Protein AF-A0A9J6DLR8-F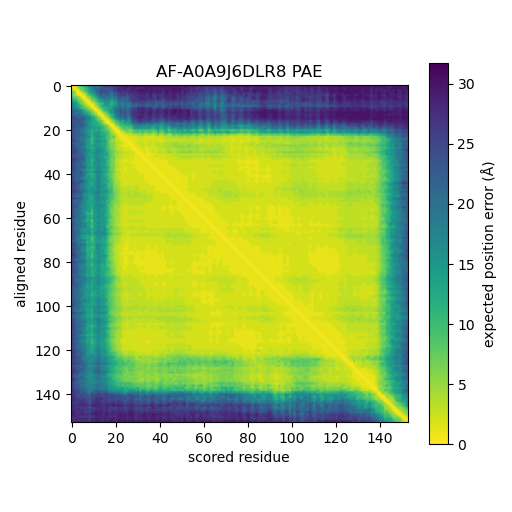1 (afdb_monomer)

Radius of gyration: 16.8 Å; Cα contacts (8 Å, |Δi|>4): 122; chains: 1; bounding box: 46×44×54 Å

Foldseek 3Di:
DDDDPDPAQCPDPDVPDRPDDPDDLQPDPLDLVVLVVVLVVLVVCCVVVVVCLVVVQVVLLVVLLVLVNDDPSSLLSSLLSVLSCCVVVSYQPLSLVSNVDPVNVVVCNSVVSVVSSLVSCVVPHDNVVVVVRCVVSVVVVVVVVVVVVVPPD

Structure (mmCIF, N/CA/C/O backbone):
data_AF-A0A9J6DLR8-F1
#
_entry.id   AF-A0A9J6DLR8-F1
#
loop_
_atom_site.group_PDB
_atom_site.id
_atom_site.type_symbol
_atom_site.label_atom_id
_atom_site.label_alt_id
_atom_site.label_comp_id
_atom_site.label_asym_id
_atom_site.label_entity_id
_atom_site.label_seq_id
_atom_site.pdbx_PDB_ins_code
_atom_site.Cartn_x
_atom_site.Cartn_y
_atom_site.Cartn_z
_atom_site.occupancy
_atom_site.B_iso_or_equiv
_atom_site.auth_seq_id
_atom_site.auth_comp_id
_atom_site.auth_asym_id
_atom_site.auth_atom_id
_atom_site.pdbx_PDB_model_num
ATOM 1 N N . MET A 1 1 ? 19.686 30.951 -6.411 1.00 36.66 1 MET A N 1
ATOM 2 C CA . MET A 1 1 ? 19.973 29.648 -7.043 1.00 36.66 1 MET A CA 1
ATOM 3 C C . MET A 1 1 ? 18.982 28.668 -6.460 1.00 36.66 1 MET A C 1
ATOM 5 O O . MET A 1 1 ? 19.081 28.315 -5.293 1.00 36.66 1 MET A O 1
ATOM 9 N N . ASP A 1 2 ? 17.944 28.421 -7.244 1.00 35.88 2 ASP A N 1
ATOM 10 C CA . ASP A 1 2 ? 16.668 27.823 -6.869 1.00 35.88 2 ASP A CA 1
ATOM 11 C C . ASP A 1 2 ? 16.773 26.339 -6.502 1.00 35.88 2 ASP A C 1
ATOM 13 O O . ASP A 1 2 ? 17.361 25.541 -7.231 1.00 35.88 2 ASP A O 1
ATOM 17 N N . ALA A 1 3 ? 16.167 25.965 -5.374 1.00 39.53 3 ALA A N 1
ATOM 18 C CA . ALA A 1 3 ? 15.963 24.576 -4.989 1.00 39.53 3 ALA A CA 1
ATOM 19 C C . ALA A 1 3 ? 14.747 24.020 -5.745 1.00 39.53 3 ALA A C 1
ATOM 21 O O . ALA A 1 3 ? 13.618 24.463 -5.534 1.00 39.53 3 ALA A O 1
ATOM 22 N N . ALA A 1 4 ? 14.971 23.049 -6.631 1.00 36.72 4 ALA A N 1
ATOM 23 C CA . ALA A 1 4 ? 13.890 22.333 -7.297 1.00 36.72 4 ALA A CA 1
ATOM 24 C C . ALA A 1 4 ? 13.216 21.348 -6.312 1.00 36.72 4 ALA A C 1
ATOM 26 O O . ALA A 1 4 ? 13.913 20.543 -5.687 1.00 36.72 4 ALA A O 1
ATOM 27 N N . PRO A 1 5 ? 11.877 21.363 -6.172 1.00 47.94 5 PRO A N 1
ATOM 28 C CA . PRO A 1 5 ? 11.141 20.474 -5.284 1.00 47.94 5 PRO A CA 1
ATOM 29 C C . PRO A 1 5 ? 10.889 19.152 -6.015 1.00 47.94 5 PRO A C 1
ATOM 31 O O . PRO A 1 5 ? 9.878 18.965 -6.683 1.00 47.94 5 PRO A O 1
ATOM 34 N N . GLY A 1 6 ? 11.842 18.233 -5.937 1.00 45.16 6 GLY A N 1
ATOM 35 C CA . GLY A 1 6 ? 11.711 16.895 -6.502 1.00 45.16 6 GLY A CA 1
ATOM 36 C C . GLY A 1 6 ? 12.157 15.878 -5.473 1.00 45.16 6 GLY A C 1
ATOM 37 O O . GLY A 1 6 ? 13.324 15.870 -5.098 1.00 45.16 6 GLY A O 1
ATOM 38 N N . GLY A 1 7 ? 11.227 15.047 -4.999 1.00 47.88 7 GLY A N 1
ATOM 39 C CA . GLY A 1 7 ? 11.488 13.928 -4.095 1.00 47.88 7 GLY A CA 1
ATOM 40 C C . GLY A 1 7 ? 12.321 12.841 -4.768 1.00 47.88 7 GLY A C 1
ATOM 41 O O . GLY A 1 7 ? 11.824 11.769 -5.105 1.00 47.88 7 GLY A O 1
ATOM 42 N N . THR A 1 8 ? 13.599 13.122 -4.972 1.00 43.53 8 THR A N 1
ATOM 43 C CA . THR A 1 8 ? 14.614 12.097 -5.167 1.00 43.53 8 THR A CA 1
ATOM 44 C C . THR A 1 8 ? 14.795 11.418 -3.812 1.00 43.53 8 THR A C 1
ATOM 46 O O . THR A 1 8 ? 14.908 12.102 -2.792 1.00 43.53 8 THR A O 1
ATOM 49 N N . LEU A 1 9 ? 14.819 10.081 -3.771 1.00 43.94 9 LEU A N 1
ATOM 50 C CA . LEU A 1 9 ? 15.446 9.390 -2.642 1.00 43.94 9 LEU A CA 1
ATOM 51 C C . LEU A 1 9 ? 16.813 10.046 -2.469 1.00 43.94 9 LEU A C 1
ATOM 53 O O . LE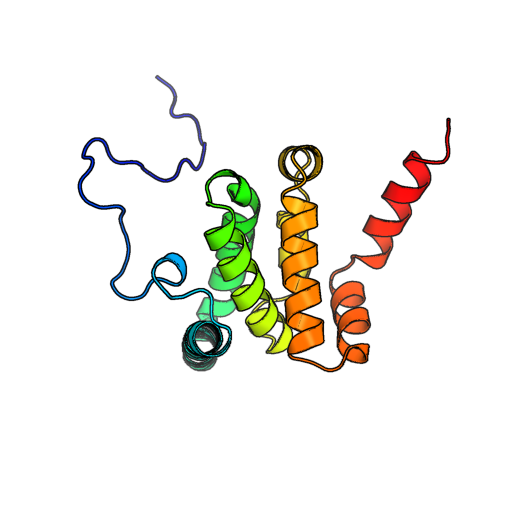U A 1 9 ? 17.550 10.123 -3.449 1.00 43.94 9 LEU A O 1
ATOM 57 N N . ILE A 1 10 ? 17.115 10.586 -1.289 1.00 48.25 10 ILE A N 1
ATOM 58 C CA . ILE A 1 10 ? 18.434 11.154 -1.024 1.00 48.25 10 ILE A CA 1
ATOM 59 C C . ILE A 1 10 ? 19.410 9.984 -1.151 1.00 48.25 10 ILE A C 1
ATOM 61 O O . ILE A 1 10 ? 19.585 9.191 -0.228 1.00 48.25 10 ILE A O 1
ATOM 65 N N . VAL A 1 11 ? 19.972 9.822 -2.346 1.00 45.38 11 VAL A N 1
ATOM 66 C CA . VAL A 1 11 ? 21.199 9.077 -2.554 1.00 45.38 11 VAL A CA 1
ATOM 67 C C . VAL A 1 11 ? 22.242 10.072 -2.098 1.00 45.38 11 VAL A C 1
ATOM 69 O O . VAL A 1 11 ? 22.700 10.911 -2.871 1.00 45.38 11 VAL A O 1
ATOM 72 N N . ASP A 1 12 ? 22.441 10.095 -0.783 1.00 42.09 12 ASP A N 1
ATOM 73 C CA . ASP A 1 12 ? 23.427 10.955 -0.160 1.00 42.09 12 ASP A CA 1
ATOM 74 C C . ASP A 1 12 ? 24.767 10.730 -0.863 1.00 42.09 12 ASP A C 1
ATOM 76 O O . ASP A 1 12 ? 25.035 9.646 -1.398 1.00 42.09 12 ASP A O 1
ATOM 80 N N . VAL A 1 13 ? 25.595 11.766 -0.883 1.00 47.59 13 VAL A N 1
ATOM 81 C CA . VAL A 1 13 ? 26.902 11.819 -1.563 1.00 47.59 13 VAL A CA 1
ATOM 82 C C . VAL A 1 13 ? 27.941 10.948 -0.823 1.00 47.59 13 VAL A C 1
ATOM 84 O O . VAL A 1 13 ? 29.125 11.249 -0.775 1.00 47.59 13 VAL A O 1
ATOM 87 N N . ASP A 1 14 ? 27.496 9.827 -0.258 1.00 40.94 14 ASP A N 1
ATOM 88 C CA . ASP A 1 14 ? 28.297 8.801 0.379 1.00 40.94 14 ASP A CA 1
ATOM 89 C C . ASP A 1 14 ? 27.611 7.439 0.174 1.00 40.94 14 ASP A C 1
ATOM 91 O O . ASP A 1 14 ? 26.550 7.140 0.727 1.00 40.94 14 ASP A O 1
ATOM 95 N N . SER A 1 15 ? 28.202 6.591 -0.667 1.00 50.84 15 SER A N 1
ATOM 96 C CA . SER A 1 15 ? 27.660 5.284 -1.080 1.00 50.84 15 SER A CA 1
ATOM 97 C C . SER A 1 15 ? 27.668 4.213 0.028 1.00 50.84 15 SER A C 1
ATOM 99 O O . SER A 1 15 ? 27.906 3.042 -0.256 1.00 50.84 15 SER A O 1
ATOM 101 N N . ALA A 1 16 ? 27.411 4.563 1.292 1.00 46.28 16 ALA A N 1
ATOM 102 C CA . ALA A 1 16 ? 27.590 3.633 2.408 1.00 46.28 16 ALA A CA 1
ATOM 103 C C . ALA A 1 16 ? 26.366 3.373 3.294 1.00 46.28 16 ALA A C 1
ATOM 105 O O . ALA A 1 16 ? 26.418 2.396 4.039 1.00 46.28 16 ALA A O 1
ATOM 106 N N . LYS A 1 17 ? 25.264 4.139 3.229 1.00 47.16 17 LYS A N 1
ATOM 107 C CA . LYS A 1 17 ? 23.994 3.740 3.876 1.00 47.16 17 LYS A CA 1
ATOM 108 C C . LYS A 1 17 ? 22.815 4.618 3.432 1.00 47.16 17 LYS A C 1
ATOM 110 O O . LYS A 1 17 ? 22.815 5.804 3.747 1.00 47.16 17 LYS A O 1
ATOM 115 N N . PRO A 1 18 ? 21.773 4.068 2.781 1.00 54.84 18 PRO A N 1
ATOM 116 C CA . PRO A 1 18 ? 20.487 4.757 2.740 1.00 54.84 18 PRO A CA 1
ATOM 117 C C . PRO A 1 18 ? 19.992 4.967 4.180 1.00 54.84 18 PRO A C 1
ATOM 119 O O . PRO A 1 18 ? 20.206 4.105 5.035 1.00 54.84 18 PRO A O 1
ATOM 122 N N . SER A 1 19 ? 19.326 6.089 4.452 1.00 56.88 19 SER A N 1
ATOM 123 C CA . SER A 1 19 ? 18.667 6.390 5.730 1.00 56.88 19 SER A CA 1
ATOM 124 C C . SER A 1 19 ? 17.489 5.434 5.960 1.00 56.88 19 SER A C 1
ATOM 126 O O . SER A 1 19 ? 16.322 5.757 5.762 1.00 56.88 19 SER A O 1
ATOM 128 N N . GLN A 1 20 ? 17.814 4.197 6.326 1.00 56.91 20 GLN A N 1
ATOM 129 C CA . GLN A 1 20 ? 16.877 3.138 6.667 1.00 56.91 20 GLN A CA 1
ATOM 130 C C . GLN A 1 20 ? 16.862 2.965 8.180 1.00 56.91 20 GLN A C 1
ATOM 132 O O . GLN A 1 20 ? 17.906 2.870 8.821 1.00 56.91 20 GLN A O 1
ATOM 137 N N . THR A 1 21 ? 15.663 2.913 8.748 1.00 64.75 21 THR A N 1
ATOM 138 C CA . THR A 1 21 ? 15.470 2.448 10.119 1.00 64.75 21 THR A CA 1
ATOM 139 C C . THR A 1 21 ? 15.711 0.944 10.192 1.00 64.75 21 THR A C 1
ATOM 141 O O . THR A 1 21 ? 15.430 0.230 9.227 1.00 64.75 21 THR A O 1
ATOM 144 N N . ASP A 1 22 ? 16.136 0.443 11.356 1.00 70.44 22 ASP A N 1
ATOM 145 C CA . ASP A 1 22 ? 16.331 -1.001 11.598 1.00 70.44 22 ASP A CA 1
ATOM 146 C C . ASP A 1 22 ? 15.069 -1.830 11.284 1.00 70.44 22 ASP A C 1
ATOM 148 O O . ASP A 1 22 ? 15.133 -3.020 10.981 1.00 70.44 22 ASP A O 1
ATOM 152 N N . VAL A 1 23 ? 13.901 -1.180 11.307 1.00 79.31 23 VAL A N 1
ATOM 153 C CA . VAL A 1 23 ? 12.617 -1.734 10.880 1.00 79.31 23 VAL A CA 1
ATOM 154 C C . VAL A 1 23 ? 12.225 -1.095 9.548 1.00 79.31 23 VAL A C 1
ATOM 156 O O . VAL A 1 23 ? 11.652 -0.007 9.517 1.00 79.31 23 VAL A O 1
ATOM 159 N N . CYS A 1 24 ? 12.534 -1.773 8.441 1.00 88.12 24 CYS A N 1
ATOM 160 C CA . CYS A 1 24 ? 12.199 -1.346 7.080 1.00 88.12 24 CYS A CA 1
ATOM 161 C C . CYS A 1 24 ? 11.524 -2.485 6.303 1.00 88.12 24 CYS A C 1
ATOM 163 O O . CYS A 1 24 ? 12.065 -3.586 6.212 1.00 88.12 24 CYS A O 1
ATOM 165 N N . VAL A 1 25 ? 10.354 -2.220 5.708 1.00 91.50 25 VAL A N 1
ATOM 166 C CA . VAL A 1 25 ? 9.620 -3.206 4.889 1.00 91.50 25 VAL A CA 1
ATOM 167 C C . VAL A 1 25 ? 10.412 -3.634 3.649 1.00 91.50 25 VAL A C 1
ATOM 169 O O . VAL A 1 25 ? 10.316 -4.777 3.215 1.00 91.50 25 VAL A O 1
ATOM 172 N N . PHE A 1 26 ? 11.229 -2.741 3.085 1.00 92.00 26 PHE A N 1
ATOM 173 C CA . PHE A 1 26 ? 11.990 -3.020 1.865 1.00 92.00 26 PHE A CA 1
ATOM 174 C C . PHE A 1 26 ? 13.165 -3.970 2.102 1.00 92.00 26 PHE A C 1
ATOM 176 O O . PHE A 1 26 ? 13.536 -4.713 1.193 1.00 92.00 26 PHE A O 1
ATOM 183 N N . SER A 1 27 ? 13.683 -4.009 3.331 1.00 90.31 27 SER A N 1
ATOM 184 C CA . SER A 1 27 ? 14.739 -4.934 3.756 1.00 90.31 27 SER A CA 1
ATOM 185 C C . SER A 1 27 ? 14.196 -6.317 4.142 1.00 90.31 27 SER A C 1
ATOM 187 O O . SER A 1 27 ? 14.970 -7.252 4.324 1.00 90.31 27 SER A O 1
ATOM 189 N N . ALA A 1 28 ? 12.872 -6.471 4.256 1.00 91.06 28 ALA A N 1
ATOM 190 C CA . ALA A 1 28 ? 12.238 -7.745 4.568 1.00 91.06 28 ALA A CA 1
ATOM 191 C C . ALA A 1 28 ? 12.149 -8.657 3.331 1.00 91.06 28 ALA A C 1
ATOM 193 O O . ALA A 1 28 ? 12.023 -8.157 2.209 1.00 91.06 28 ALA A O 1
ATOM 194 N N . PRO A 1 29 ? 12.130 -9.991 3.501 1.00 92.44 29 PRO A N 1
ATOM 195 C CA . PRO A 1 29 ? 11.752 -10.909 2.434 1.00 92.44 29 PRO A CA 1
ATOM 196 C C . PRO A 1 29 ? 10.361 -10.579 1.886 1.00 92.44 29 PRO A C 1
ATOM 198 O O . PRO A 1 29 ? 9.454 -10.220 2.639 1.00 92.44 29 PRO A O 1
ATOM 201 N N . ASN A 1 30 ? 10.164 -10.749 0.579 1.00 92.81 30 ASN A N 1
ATOM 202 C CA . ASN A 1 30 ? 8.866 -10.555 -0.067 1.00 92.81 30 ASN A CA 1
ATOM 203 C C . ASN A 1 30 ? 7.906 -11.740 0.186 1.00 92.81 30 ASN A C 1
ATOM 205 O O . ASN A 1 30 ? 7.422 -12.387 -0.742 1.00 92.81 30 ASN A O 1
ATOM 209 N N . ASN A 1 31 ? 7.664 -12.039 1.461 1.00 93.75 31 ASN A N 1
ATOM 210 C CA . ASN A 1 31 ? 6.797 -13.105 1.954 1.00 93.75 31 ASN A CA 1
ATOM 211 C C . ASN A 1 31 ? 5.602 -12.477 2.687 1.00 93.75 31 ASN A C 1
ATOM 213 O O . ASN A 1 31 ? 5.794 -11.663 3.592 1.00 93.75 31 ASN A O 1
ATOM 217 N N . MET A 1 32 ? 4.377 -12.874 2.334 1.00 94.31 32 MET A N 1
ATOM 218 C CA . MET A 1 32 ? 3.161 -12.336 2.948 1.00 94.31 32 MET A CA 1
ATOM 219 C C . MET A 1 32 ? 3.083 -12.546 4.460 1.00 94.31 32 MET A C 1
ATOM 221 O O . MET A 1 32 ? 2.595 -11.656 5.153 1.00 94.31 32 MET A O 1
ATOM 225 N N . GLU A 1 33 ? 3.603 -13.648 5.001 1.00 93.62 33 GLU A N 1
ATOM 226 C CA . GLU A 1 33 ? 3.647 -13.861 6.454 1.00 93.62 33 GLU A CA 1
ATOM 227 C C . GLU A 1 33 ? 4.470 -12.773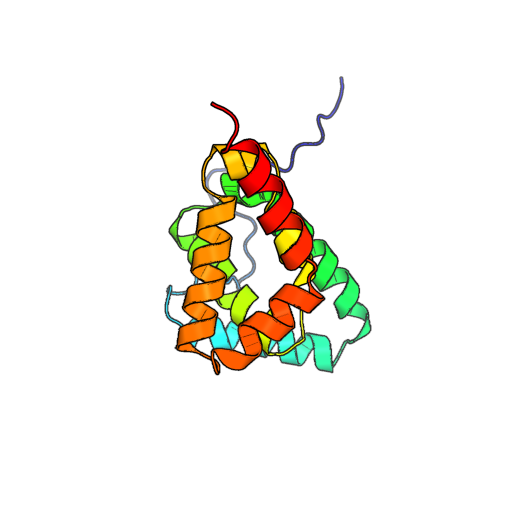 7.153 1.00 93.62 33 GLU A C 1
ATOM 229 O O . GLU A 1 33 ? 4.041 -12.194 8.151 1.00 93.62 33 GLU A O 1
ATOM 234 N N . VAL A 1 34 ? 5.626 -12.427 6.579 1.00 95.00 34 VAL A N 1
ATOM 235 C CA . VAL A 1 34 ? 6.511 -11.384 7.108 1.00 95.00 34 VAL A CA 1
ATOM 236 C C . VAL A 1 34 ? 5.904 -9.999 6.898 1.00 95.00 34 VAL A C 1
ATOM 238 O O . VAL A 1 34 ? 5.855 -9.199 7.832 1.00 95.00 34 VAL A O 1
ATOM 241 N N . LEU A 1 35 ? 5.391 -9.708 5.701 1.00 96.25 35 LEU A N 1
ATOM 242 C CA . LEU A 1 35 ? 4.808 -8.403 5.369 1.00 96.25 35 LEU A CA 1
ATOM 243 C C . LEU A 1 35 ? 3.562 -8.089 6.214 1.00 96.25 35 LEU A C 1
ATOM 245 O O . LEU A 1 35 ? 3.363 -6.941 6.623 1.00 96.25 35 LEU A O 1
ATOM 249 N N . LYS A 1 36 ? 2.764 -9.102 6.574 1.00 95.31 36 LYS A N 1
ATOM 250 C CA . LYS A 1 36 ? 1.650 -8.943 7.522 1.00 95.31 36 LYS A CA 1
ATOM 251 C C . LYS A 1 36 ? 2.116 -8.492 8.899 1.00 95.31 36 LYS A C 1
ATOM 253 O O . LYS A 1 36 ? 1.414 -7.698 9.519 1.00 95.31 36 LYS A O 1
ATOM 258 N N . ASN A 1 37 ? 3.287 -8.920 9.371 1.00 95.44 37 ASN A N 1
ATOM 259 C CA . ASN A 1 37 ? 3.810 -8.471 10.665 1.00 95.44 37 ASN A CA 1
ATOM 260 C C . ASN A 1 37 ? 4.076 -6.956 10.671 1.00 95.44 37 ASN A C 1
ATOM 262 O O . ASN A 1 37 ? 3.758 -6.283 11.654 1.00 95.44 37 ASN A O 1
ATOM 266 N N . TYR A 1 38 ? 4.558 -6.390 9.558 1.00 96.12 38 TYR A N 1
ATOM 267 C CA . TYR A 1 38 ? 4.694 -4.935 9.401 1.00 96.12 38 TYR A CA 1
ATOM 268 C C . TYR A 1 38 ? 3.331 -4.234 9.410 1.00 96.12 38 TYR A C 1
ATOM 270 O O . TYR A 1 38 ? 3.141 -3.259 10.141 1.00 96.12 38 TYR A O 1
ATOM 278 N N . ALA A 1 39 ? 2.350 -4.752 8.664 1.00 95.94 39 ALA A N 1
ATOM 279 C CA . ALA A 1 39 ? 0.995 -4.198 8.665 1.00 95.94 39 ALA A CA 1
ATOM 280 C C . ALA A 1 39 ? 0.338 -4.270 10.059 1.00 95.94 39 ALA A C 1
ATOM 282 O O . ALA A 1 39 ? -0.335 -3.331 10.492 1.00 95.94 39 ALA A O 1
ATOM 283 N N . GLN A 1 40 ? 0.575 -5.349 10.807 1.00 95.81 40 GLN A N 1
ATOM 284 C CA . GLN A 1 40 ? 0.114 -5.504 12.187 1.00 95.81 40 GLN A CA 1
ATOM 285 C C . GLN A 1 40 ? 0.792 -4.520 13.141 1.00 95.81 40 GLN A C 1
ATOM 287 O O . GLN A 1 40 ? 0.128 -3.989 14.032 1.00 95.81 40 GLN A O 1
ATOM 292 N N . LEU A 1 41 ? 2.088 -4.252 12.969 1.00 95.88 41 LEU A N 1
ATOM 293 C CA . LEU A 1 41 ? 2.798 -3.241 13.750 1.00 95.88 41 LEU A CA 1
ATOM 294 C C . LEU A 1 41 ? 2.185 -1.854 13.525 1.00 95.88 41 LEU A C 1
ATOM 296 O O . LEU A 1 41 ? 1.822 -1.189 14.495 1.00 95.88 41 LEU A O 1
ATOM 300 N N . ILE A 1 42 ? 1.960 -1.469 12.266 1.00 95.81 42 ILE A N 1
ATOM 301 C CA . ILE A 1 42 ? 1.272 -0.216 11.916 1.00 95.81 42 ILE A CA 1
ATOM 302 C C . ILE A 1 42 ? -0.141 -0.195 12.516 1.00 95.81 42 ILE A C 1
ATOM 304 O O . ILE A 1 42 ? -0.533 0.786 13.141 1.00 95.81 42 ILE A O 1
ATOM 308 N N . THR A 1 43 ? -0.884 -1.298 12.424 1.00 96.50 43 THR A N 1
ATOM 309 C CA . THR A 1 43 ? -2.229 -1.420 13.012 1.00 96.50 43 THR A CA 1
ATOM 310 C C . THR A 1 43 ? -2.225 -1.192 14.523 1.00 96.50 43 THR A C 1
ATOM 312 O O . THR A 1 43 ? -3.070 -0.459 15.043 1.00 96.50 43 THR A O 1
ATOM 315 N N . LYS A 1 44 ? -1.264 -1.782 15.244 1.00 96.94 44 LYS A N 1
ATOM 316 C CA . LYS A 1 44 ? -1.100 -1.581 16.692 1.00 96.94 44 LYS A CA 1
ATOM 317 C C . LYS A 1 44 ? -0.755 -0.126 17.017 1.00 96.94 44 LYS A C 1
ATOM 319 O O . LYS A 1 44 ? -1.317 0.419 17.967 1.00 96.94 44 LYS A O 1
ATOM 324 N N . LEU A 1 45 ? 0.114 0.505 16.224 1.00 96.19 45 LEU A N 1
ATOM 325 C CA . LEU A 1 45 ? 0.481 1.913 16.391 1.00 96.19 45 LEU A CA 1
ATOM 326 C C . LEU A 1 45 ? -0.717 2.838 16.169 1.00 96.19 45 LEU A C 1
ATOM 328 O O . LEU A 1 45 ? -1.019 3.628 17.056 1.00 96.19 45 LEU A O 1
ATOM 332 N N . ILE A 1 46 ? -1.451 2.696 15.063 1.00 96.56 46 ILE A N 1
ATOM 333 C CA . ILE A 1 46 ? -2.631 3.527 14.771 1.00 96.56 46 ILE A CA 1
ATOM 334 C C . ILE A 1 46 ? -3.737 3.322 15.810 1.00 96.56 46 ILE A C 1
ATOM 336 O O . ILE A 1 46 ? -4.381 4.286 16.221 1.00 96.56 46 ILE A O 1
ATOM 340 N N . ARG A 1 47 ? -3.938 2.092 16.304 1.00 96.00 47 ARG A N 1
ATOM 341 C CA . ARG A 1 47 ? -4.911 1.828 17.376 1.00 96.00 47 ARG A CA 1
ATOM 342 C C . ARG A 1 47 ? -4.543 2.539 18.683 1.00 96.00 47 ARG A C 1
ATOM 344 O O . ARG A 1 47 ? -5.440 2.983 19.393 1.00 96.00 47 ARG A O 1
ATOM 351 N N . ARG A 1 48 ? -3.250 2.624 19.015 1.00 97.50 48 ARG A N 1
ATOM 352 C CA . ARG A 1 48 ? -2.762 3.283 20.240 1.00 97.50 48 ARG A CA 1
ATOM 353 C C . ARG A 1 48 ? -2.655 4.802 20.090 1.00 97.50 48 ARG A C 1
ATOM 355 O O . ARG A 1 48 ? -2.914 5.526 21.044 1.00 97.50 48 ARG A O 1
ATOM 362 N N . TYR A 1 49 ? -2.298 5.270 18.902 1.00 97.25 49 TYR A N 1
ATOM 363 C CA . TYR A 1 49 ? -1.999 6.662 18.587 1.00 97.25 49 TYR A CA 1
ATOM 364 C C . TYR A 1 49 ? -2.863 7.118 17.408 1.00 97.25 49 TYR A C 1
ATOM 366 O O . TYR A 1 49 ? -2.369 7.383 16.315 1.00 97.25 49 TYR A O 1
ATOM 374 N N . LYS A 1 50 ? -4.181 7.198 17.625 1.00 94.88 50 LYS A N 1
ATOM 375 C CA . LYS A 1 50 ? -5.170 7.475 16.566 1.00 94.88 50 LYS A CA 1
ATOM 376 C C . LYS A 1 50 ? -4.926 8.795 15.823 1.00 94.88 50 LYS A C 1
ATOM 378 O O . LYS A 1 50 ? -5.244 8.896 14.646 1.00 94.88 50 LYS A O 1
ATOM 383 N N . TYR A 1 51 ? -4.294 9.774 16.470 1.00 95.19 51 TYR A N 1
ATOM 384 C CA . TYR A 1 51 ? -3.903 11.040 15.841 1.00 95.19 51 TYR A CA 1
ATOM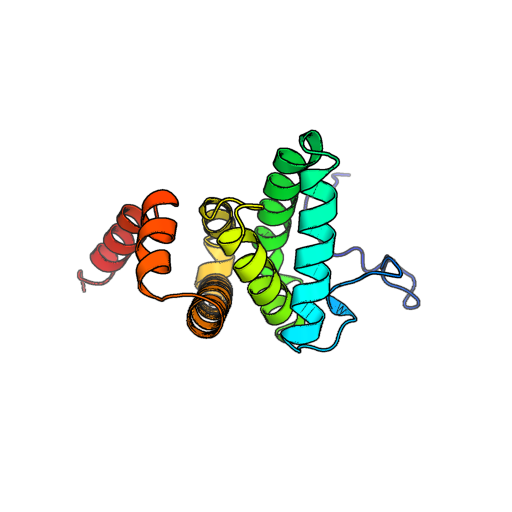 385 C C . TYR A 1 51 ? -2.900 10.874 14.681 1.00 95.19 51 TYR A C 1
ATOM 387 O O . TYR A 1 51 ? -2.794 11.773 13.853 1.00 95.19 51 TYR A O 1
ATOM 395 N N . LEU A 1 52 ? -2.196 9.736 14.587 1.00 95.88 52 LEU A N 1
ATOM 396 C CA . LEU A 1 52 ? -1.274 9.428 13.486 1.00 95.88 52 LEU A CA 1
ATOM 397 C C . LEU A 1 52 ? -1.976 8.951 12.212 1.00 95.88 52 LEU A C 1
ATOM 399 O O . LEU A 1 52 ? -1.333 8.871 11.173 1.00 95.88 52 LEU A O 1
ATOM 403 N N . GLU A 1 53 ? -3.265 8.616 12.265 1.00 94.62 53 GLU A N 1
ATOM 404 C CA . GLU A 1 53 ? -3.989 8.048 11.121 1.00 94.62 53 GLU A CA 1
ATOM 405 C C . GLU A 1 53 ? -3.972 8.977 9.906 1.00 94.62 53 GLU A C 1
ATOM 407 O O . GLU A 1 53 ? -3.643 8.547 8.802 1.00 94.62 53 GLU A O 1
ATOM 412 N N . LYS A 1 54 ? -4.241 10.270 10.121 1.00 95.81 54 LYS A N 1
ATOM 413 C CA . LYS A 1 54 ? -4.208 11.262 9.044 1.00 95.81 54 LYS A CA 1
ATOM 414 C C . LYS A 1 54 ? -2.801 11.410 8.460 1.00 95.81 54 LYS A C 1
ATOM 416 O O . LYS A 1 54 ? -2.643 11.450 7.245 1.00 95.81 54 LYS A O 1
ATOM 421 N N . THR A 1 55 ? -1.781 11.434 9.316 1.00 96.62 55 THR A N 1
ATOM 422 C CA . THR A 1 55 ? -0.381 11.482 8.880 1.00 96.62 55 THR A CA 1
ATOM 423 C C . THR A 1 55 ? -0.014 10.239 8.068 1.00 96.62 55 THR A C 1
ATOM 425 O O . THR A 1 55 ? 0.591 10.364 7.011 1.00 96.62 55 THR A O 1
ATOM 428 N N . LEU A 1 56 ? -0.428 9.044 8.500 1.00 96.50 56 LEU A N 1
ATOM 429 C CA . LEU A 1 56 ? -0.186 7.798 7.769 1.00 96.50 56 LEU A CA 1
ATOM 430 C C . LEU A 1 56 ? -0.819 7.832 6.371 1.00 96.50 56 LEU A C 1
ATOM 432 O O . LEU A 1 56 ? -0.175 7.446 5.396 1.00 96.50 56 LEU A O 1
ATOM 436 N N . GLU A 1 57 ? -2.059 8.314 6.265 1.00 97.00 57 GLU A N 1
ATOM 437 C CA . GLU A 1 57 ? -2.739 8.497 4.980 1.00 97.00 57 GLU A CA 1
ATOM 438 C C . GLU A 1 57 ? -1.960 9.445 4.052 1.00 97.00 57 GLU A C 1
ATOM 440 O O . GLU A 1 57 ? -1.749 9.133 2.877 1.00 97.00 57 GLU A O 1
ATOM 445 N N . GLU A 1 58 ? -1.522 10.596 4.566 1.00 97.44 58 GLU A N 1
ATOM 446 C CA . GLU A 1 58 ? -0.758 11.590 3.806 1.00 97.44 58 GLU A CA 1
ATOM 447 C C . GLU A 1 58 ? 0.597 11.042 3.335 1.00 97.44 58 GLU A C 1
ATOM 449 O O . GLU A 1 58 ? 0.972 11.248 2.177 1.00 97.44 58 GLU A O 1
ATOM 454 N N . GLU A 1 59 ? 1.303 10.290 4.181 1.00 96.19 59 GLU A N 1
ATOM 455 C CA . GLU A 1 59 ? 2.576 9.668 3.813 1.00 96.19 59 GLU A CA 1
ATOM 456 C C . GLU A 1 59 ? 2.397 8.575 2.754 1.00 96.19 59 GLU A C 1
ATOM 458 O O . GLU A 1 59 ? 3.141 8.555 1.772 1.00 96.19 59 GLU A O 1
ATOM 463 N N . PHE A 1 60 ? 1.368 7.725 2.850 1.00 97.25 60 PHE A N 1
ATOM 464 C CA . PHE A 1 60 ? 1.085 6.755 1.784 1.00 97.25 60 PHE A CA 1
ATOM 465 C C . PHE A 1 60 ? 0.768 7.434 0.452 1.00 97.25 60 PHE A C 1
ATOM 467 O O . PHE A 1 60 ? 1.244 6.976 -0.589 1.00 97.25 60 PHE A O 1
ATOM 474 N N . LYS A 1 61 ? 0.028 8.552 0.465 1.00 96.88 61 LYS A N 1
ATOM 475 C CA . LYS A 1 61 ? -0.224 9.317 -0.764 1.00 96.88 61 LYS A CA 1
ATOM 476 C C . LYS A 1 61 ? 1.079 9.780 -1.407 1.00 96.88 61 LYS A C 1
ATOM 478 O O . LYS A 1 61 ? 1.228 9.613 -2.617 1.00 96.88 61 LYS A O 1
ATOM 483 N N . LYS A 1 62 ? 2.015 10.314 -0.611 1.00 96.31 62 LYS A N 1
ATOM 484 C CA . LYS A 1 62 ? 3.347 10.737 -1.076 1.00 96.31 62 LYS A CA 1
ATOM 485 C C . LYS A 1 62 ? 4.136 9.564 -1.638 1.00 96.31 62 LYS A C 1
ATOM 487 O O . LYS A 1 62 ? 4.557 9.631 -2.787 1.00 96.31 62 LYS A O 1
ATOM 492 N N . VAL A 1 63 ? 4.275 8.475 -0.883 1.00 96.06 63 VAL A N 1
ATOM 493 C CA . VAL A 1 63 ? 5.025 7.282 -1.315 1.00 96.06 63 VAL A CA 1
ATOM 494 C C . VAL A 1 63 ? 4.520 6.762 -2.667 1.00 96.06 63 VAL A C 1
ATOM 496 O O . VAL A 1 63 ? 5.324 6.472 -3.553 1.00 96.06 63 VAL A O 1
ATOM 499 N N . LEU A 1 64 ? 3.199 6.716 -2.866 1.00 96.75 64 LEU A N 1
ATOM 500 C CA . LEU A 1 64 ? 2.584 6.278 -4.123 1.00 96.75 64 LEU A CA 1
ATOM 501 C C . LEU A 1 64 ? 2.834 7.227 -5.311 1.00 96.75 64 LEU A C 1
ATOM 503 O O . LEU A 1 64 ? 2.866 6.772 -6.451 1.00 96.75 64 LEU A O 1
ATOM 507 N N . MET A 1 65 ? 3.064 8.523 -5.080 1.00 95.75 65 MET A N 1
ATOM 508 C CA . MET A 1 65 ? 3.474 9.451 -6.149 1.00 95.75 65 MET A CA 1
ATOM 509 C C . MET A 1 65 ? 4.929 9.219 -6.594 1.00 95.75 65 MET A C 1
ATOM 511 O O . MET A 1 65 ? 5.288 9.533 -7.728 1.00 95.75 65 MET A O 1
ATOM 515 N N . PHE A 1 66 ? 5.759 8.606 -5.744 1.00 94.81 66 PHE A N 1
ATOM 516 C CA . PHE A 1 66 ? 7.180 8.350 -6.004 1.00 94.81 66 PHE A CA 1
ATOM 517 C C . PHE A 1 66 ? 7.490 6.895 -6.397 1.00 94.81 66 PHE A C 1
ATOM 519 O O . PHE A 1 66 ? 8.639 6.463 -6.310 1.00 94.81 66 PHE A O 1
ATOM 526 N N . LEU A 1 67 ? 6.507 6.132 -6.901 1.00 95.00 67 LEU A N 1
ATOM 527 C CA . LEU A 1 67 ? 6.681 4.717 -7.287 1.00 95.00 67 LEU A CA 1
ATOM 528 C C . LEU A 1 67 ? 7.860 4.457 -8.245 1.00 95.00 67 LEU A C 1
ATOM 530 O O . LEU A 1 67 ? 8.465 3.380 -8.211 1.00 95.00 67 LEU A O 1
ATOM 534 N N . LYS A 1 68 ? 8.208 5.439 -9.084 1.00 94.25 68 LYS A N 1
ATOM 535 C CA . LYS A 1 68 ? 9.342 5.368 -10.019 1.00 94.25 68 LYS A CA 1
ATOM 536 C C . LYS A 1 68 ? 10.700 5.236 -9.318 1.00 94.25 68 LYS A C 1
ATOM 538 O O . LYS A 1 68 ? 11.603 4.637 -9.888 1.00 94.25 68 LYS A O 1
ATOM 543 N N . GLY A 1 69 ? 10.831 5.740 -8.089 1.00 91.81 69 GLY A N 1
ATOM 544 C CA . GLY A 1 69 ? 12.064 5.659 -7.300 1.00 91.81 69 GLY A CA 1
ATOM 545 C C . GLY A 1 69 ? 12.320 4.294 -6.654 1.00 91.81 69 GLY A C 1
ATOM 546 O O . GLY A 1 69 ? 13.412 4.053 -6.151 1.00 91.81 69 GLY A O 1
ATOM 547 N N . PHE A 1 70 ? 11.342 3.387 -6.658 1.00 93.56 70 PHE A N 1
ATOM 548 C CA . PHE A 1 70 ? 11.472 2.068 -6.036 1.00 93.56 70 PHE A CA 1
ATOM 549 C C . PHE A 1 70 ? 11.887 0.996 -7.055 1.00 93.56 70 PHE A C 1
ATOM 551 O O . PHE A 1 70 ? 11.612 1.106 -8.249 1.00 93.56 70 PHE A O 1
ATOM 558 N N . SER A 1 71 ? 12.518 -0.086 -6.594 1.00 95.69 71 SER A N 1
ATOM 559 C CA . SER A 1 71 ? 12.691 -1.294 -7.412 1.00 95.69 71 SER A CA 1
ATOM 560 C C . SER A 1 71 ? 11.342 -1.990 -7.642 1.00 95.69 71 SER A C 1
ATOM 562 O O . SER A 1 71 ? 10.368 -1.732 -6.930 1.00 95.69 71 SER A O 1
ATOM 564 N N . ALA A 1 72 ? 11.270 -2.895 -8.623 1.00 95.81 72 ALA A N 1
ATOM 565 C CA . ALA A 1 72 ? 10.058 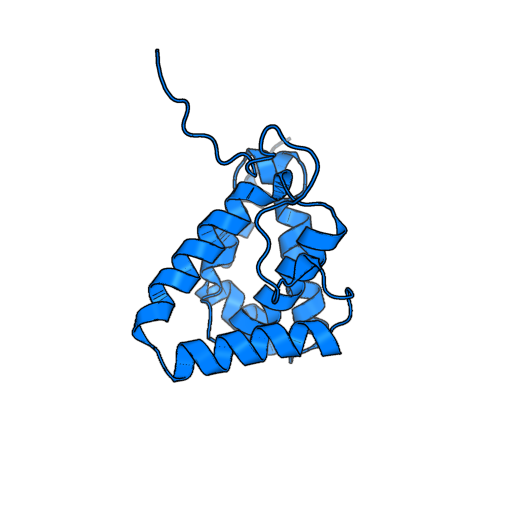-3.685 -8.862 1.00 95.81 72 ALA A CA 1
ATOM 566 C C . ALA A 1 72 ? 9.639 -4.481 -7.615 1.00 95.81 72 ALA A C 1
ATOM 568 O O . ALA A 1 72 ? 8.476 -4.451 -7.223 1.00 95.81 72 ALA A O 1
ATOM 569 N N . GLU A 1 73 ? 10.605 -5.101 -6.937 1.00 95.81 73 GLU A N 1
ATOM 570 C CA . GLU A 1 73 ? 10.359 -5.843 -5.702 1.00 95.81 73 GLU A CA 1
ATOM 571 C C . GLU A 1 73 ? 9.848 -4.934 -4.570 1.00 95.81 73 GLU A C 1
ATOM 573 O O . GLU A 1 73 ? 8.887 -5.279 -3.883 1.00 95.81 73 GLU A O 1
ATOM 578 N N . ASN A 1 74 ? 10.428 -3.741 -4.397 1.00 96.31 74 ASN A N 1
ATOM 579 C CA . ASN A 1 74 ? 9.991 -2.804 -3.358 1.00 96.31 74 ASN A CA 1
ATOM 580 C C . ASN A 1 74 ? 8.579 -2.274 -3.618 1.00 96.31 74 ASN A C 1
ATOM 582 O O . ASN A 1 74 ? 7.800 -2.143 -2.673 1.00 96.31 74 ASN A O 1
ATOM 586 N N . ARG A 1 75 ? 8.217 -2.022 -4.884 1.00 97.19 75 ARG A N 1
ATOM 587 C CA . ARG A 1 75 ? 6.834 -1.681 -5.254 1.00 97.19 75 ARG A CA 1
ATOM 588 C C . ARG A 1 75 ? 5.862 -2.800 -4.895 1.00 97.19 75 ARG A C 1
ATOM 590 O O . ARG A 1 75 ? 4.809 -2.514 -4.332 1.00 97.19 75 ARG A O 1
ATOM 597 N N . GLN A 1 76 ? 6.233 -4.053 -5.148 1.00 97.31 76 GLN A N 1
ATOM 598 C CA . GLN A 1 76 ? 5.388 -5.197 -4.817 1.00 97.31 76 GLN A CA 1
ATOM 599 C C . GLN A 1 76 ? 5.218 -5.364 -3.297 1.00 97.31 76 GLN A C 1
ATOM 601 O O . GLN A 1 76 ? 4.098 -5.544 -2.819 1.00 97.31 76 GLN A O 1
ATOM 606 N N . LYS A 1 77 ? 6.299 -5.241 -2.512 1.00 97.69 77 LYS A N 1
ATOM 607 C CA . LYS A 1 77 ? 6.236 -5.252 -1.034 1.00 97.69 77 LYS A CA 1
ATOM 608 C C . LYS A 1 77 ? 5.341 -4.130 -0.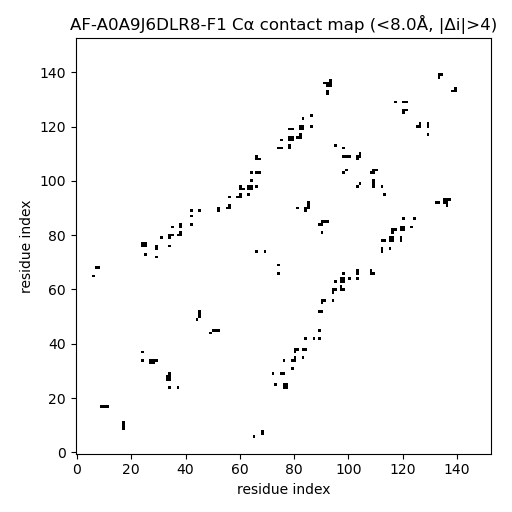500 1.00 97.69 77 LYS A C 1
ATOM 610 O O . LYS A 1 77 ? 4.522 -4.368 0.388 1.00 97.69 77 LYS A O 1
ATOM 615 N N . LEU A 1 78 ? 5.473 -2.924 -1.060 1.00 97.69 78 LEU A N 1
ATOM 616 C CA . LEU A 1 78 ? 4.638 -1.773 -0.715 1.00 97.69 78 LEU A CA 1
ATOM 617 C C . LEU A 1 78 ? 3.159 -2.049 -1.004 1.00 97.69 78 LEU A C 1
ATOM 619 O O . LEU A 1 78 ? 2.328 -1.853 -0.121 1.00 97.69 78 LEU A O 1
ATOM 623 N N . ALA A 1 79 ? 2.838 -2.526 -2.210 1.00 97.56 79 ALA A N 1
ATOM 624 C CA . ALA A 1 79 ? 1.476 -2.856 -2.620 1.00 97.56 79 ALA A CA 1
ATOM 625 C C . ALA A 1 79 ? 0.847 -3.915 -1.703 1.00 97.56 79 ALA A C 1
ATOM 627 O O . ALA A 1 79 ? -0.282 -3.745 -1.245 1.00 97.56 79 ALA A O 1
ATOM 628 N N . ARG A 1 80 ? 1.609 -4.957 -1.354 1.00 97.69 80 ARG A N 1
ATOM 629 C CA . ARG A 1 80 ? 1.176 -6.025 -0.445 1.00 97.69 80 ARG A CA 1
ATOM 630 C C . ARG A 1 80 ? 0.837 -5.512 0.954 1.00 97.69 80 ARG A C 1
ATOM 632 O O . ARG A 1 80 ? -0.238 -5.799 1.478 1.00 97.69 80 ARG A O 1
ATOM 639 N N . VAL A 1 81 ? 1.724 -4.717 1.559 1.00 97.81 81 VAL A N 1
ATOM 640 C CA . VAL A 1 81 ? 1.467 -4.121 2.884 1.00 97.81 81 VAL A CA 1
ATOM 641 C C . VAL A 1 81 ? 0.290 -3.152 2.831 1.00 97.81 81 VAL A C 1
ATOM 643 O O . VAL A 1 81 ? -0.571 -3.185 3.710 1.00 97.81 81 VAL A O 1
ATOM 646 N N . LEU A 1 82 ? 0.219 -2.324 1.790 1.00 97.38 82 LEU A N 1
ATOM 647 C CA . LEU A 1 82 ? -0.874 -1.379 1.609 1.00 97.38 82 LEU A CA 1
ATOM 648 C C . LEU A 1 82 ? -2.225 -2.094 1.459 1.00 97.38 82 LEU A C 1
ATOM 650 O O . LEU A 1 82 ? -3.195 -1.670 2.082 1.00 97.38 82 LEU A O 1
ATOM 654 N N . ALA A 1 83 ? -2.291 -3.207 0.722 1.00 96.62 83 ALA A N 1
ATOM 655 C CA . ALA A 1 83 ? -3.504 -4.017 0.595 1.00 96.62 83 ALA A CA 1
ATOM 656 C C . ALA A 1 83 ? -4.014 -4.500 1.961 1.00 96.62 83 ALA A C 1
ATOM 658 O O . ALA A 1 83 ? -5.194 -4.338 2.273 1.00 96.62 83 ALA A O 1
ATOM 659 N N . VAL A 1 84 ? -3.120 -5.016 2.814 1.00 96.44 84 VAL A N 1
ATOM 660 C CA . VAL A 1 84 ? -3.475 -5.475 4.168 1.00 96.44 84 VAL A CA 1
ATOM 661 C C . VAL A 1 84 ? -3.980 -4.318 5.037 1.00 96.44 84 VAL A C 1
ATOM 663 O O . VAL A 1 84 ? -4.972 -4.480 5.749 1.00 96.44 84 VAL A O 1
ATOM 666 N N . LEU A 1 85 ? -3.339 -3.147 4.965 1.00 96.62 85 LEU A N 1
ATOM 667 C CA . LEU A 1 85 ? -3.735 -1.957 5.730 1.00 96.62 85 LEU A CA 1
ATOM 668 C C . LEU A 1 85 ? -5.067 -1.360 5.266 1.00 96.62 85 LEU A C 1
ATOM 670 O O . LEU A 1 85 ? -5.854 -0.897 6.091 1.00 96.62 85 LEU A O 1
ATOM 674 N N . ILE A 1 86 ? -5.342 -1.385 3.962 1.00 95.38 86 ILE A N 1
ATOM 675 C CA . ILE A 1 86 ? -6.638 -0.962 3.428 1.00 95.38 86 ILE A CA 1
ATOM 676 C C . ILE A 1 86 ? -7.722 -1.953 3.858 1.00 95.38 86 ILE A C 1
ATOM 678 O O . ILE A 1 86 ? -8.777 -1.544 4.342 1.00 95.38 86 ILE A O 1
ATOM 682 N N . ALA A 1 87 ? -7.453 -3.256 3.758 1.00 93.25 87 ALA A N 1
ATOM 683 C CA . ALA A 1 87 ? -8.391 -4.294 4.174 1.00 93.25 87 ALA A CA 1
ATOM 684 C C . ALA A 1 87 ? -8.696 -4.264 5.673 1.00 93.25 87 ALA A C 1
ATOM 686 O O . ALA A 1 87 ? -9.804 -4.602 6.085 1.00 93.25 87 ALA A O 1
ATOM 687 N N . GLY A 1 88 ? -7.722 -3.877 6.497 1.00 92.62 88 GLY A N 1
ATOM 688 C CA . GLY A 1 88 ? -7.905 -3.701 7.935 1.00 92.62 88 GLY A CA 1
ATOM 689 C C . GLY A 1 88 ? -8.496 -2.344 8.338 1.00 92.62 88 GLY A C 1
ATOM 690 O O . GLY A 1 88 ? -8.799 -2.158 9.518 1.00 92.62 88 GLY A O 1
ATOM 691 N N . GLY A 1 89 ? -8.667 -1.410 7.396 1.00 92.56 89 GLY A N 1
ATOM 692 C CA . GLY A 1 89 ? -9.227 -0.079 7.637 1.00 92.56 89 GLY A CA 1
ATOM 693 C C . GLY A 1 89 ? -8.268 0.921 8.292 1.00 92.56 89 GLY A C 1
ATOM 694 O O . GLY A 1 89 ? -8.726 1.937 8.804 1.00 92.56 89 GLY A O 1
ATOM 695 N N . GLN A 1 90 ? -6.958 0.654 8.305 1.00 95.56 90 GLN A N 1
ATOM 696 C CA . GLN A 1 90 ? -5.940 1.586 8.817 1.00 95.56 90 GLN A CA 1
ATOM 697 C C . GLN A 1 90 ? -5.618 2.693 7.813 1.00 95.56 90 GLN A C 1
ATOM 699 O O . GLN A 1 90 ? -5.166 3.764 8.208 1.00 95.56 90 GLN A O 1
ATOM 704 N N . VAL A 1 91 ? -5.806 2.415 6.522 1.00 95.88 91 VAL A N 1
ATOM 705 C CA . VAL A 1 91 ? -5.571 3.358 5.427 1.00 95.88 91 VAL A CA 1
ATOM 706 C C . VAL A 1 91 ? -6.796 3.338 4.511 1.00 95.88 91 VAL A C 1
ATOM 708 O O . VAL A 1 91 ? -7.236 2.258 4.116 1.00 95.88 91 VAL A O 1
ATOM 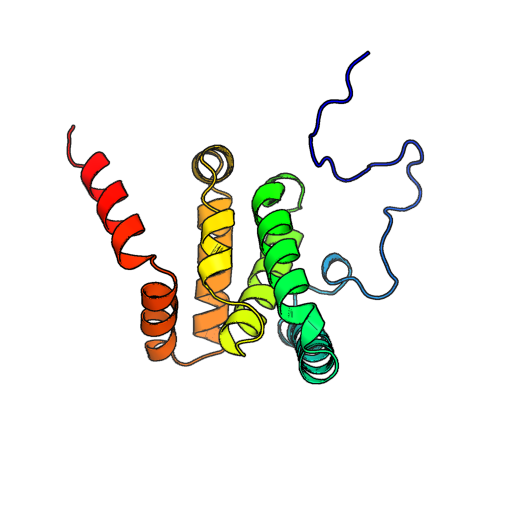711 N N . PRO A 1 92 ? -7.384 4.486 4.146 1.00 94.38 92 PRO A N 1
ATOM 712 C CA . PRO A 1 92 ? -8.522 4.493 3.238 1.00 94.38 92 PRO A CA 1
ATOM 713 C C . PRO A 1 92 ? -8.086 4.130 1.815 1.00 94.38 92 PRO A C 1
ATOM 715 O O . PRO A 1 92 ? -7.060 4.592 1.326 1.00 94.38 92 PRO A O 1
ATOM 718 N N . ALA A 1 93 ? -8.906 3.369 1.090 1.00 94.06 93 ALA A N 1
ATOM 719 C CA . ALA A 1 93 ? -8.610 2.977 -0.293 1.00 94.06 93 ALA A CA 1
ATOM 720 C C . ALA A 1 93 ? -8.485 4.162 -1.276 1.00 94.06 93 ALA A C 1
ATOM 722 O O . ALA A 1 93 ? -7.910 4.012 -2.353 1.00 94.06 93 ALA A O 1
ATOM 723 N N . SER A 1 94 ? -8.968 5.353 -0.907 1.00 93.25 94 SER A N 1
ATOM 724 C CA . SER A 1 94 ? -8.802 6.583 -1.692 1.00 93.25 94 SER A CA 1
ATOM 725 C C . SER A 1 94 ? -7.334 6.975 -1.898 1.00 93.25 94 SER A C 1
ATOM 727 O O . SER A 1 94 ? -7.041 7.662 -2.877 1.00 93.25 94 SER A O 1
ATOM 729 N N . VAL A 1 95 ? -6.398 6.510 -1.053 1.00 95.62 95 VAL A N 1
ATOM 730 C CA . VAL A 1 95 ? -4.958 6.754 -1.263 1.00 95.62 95 VAL A CA 1
ATOM 731 C C . VAL A 1 95 ? -4.464 6.185 -2.587 1.00 95.62 95 VAL A C 1
ATOM 733 O O . VAL A 1 95 ? -3.582 6.772 -3.196 1.00 95.62 95 VAL A O 1
ATOM 736 N N . LEU A 1 96 ? -5.070 5.103 -3.090 1.00 94.62 96 LEU A N 1
ATOM 737 C CA . LEU A 1 96 ? -4.678 4.483 -4.358 1.00 94.62 96 LEU A CA 1
ATOM 738 C C . LEU A 1 96 ? -4.830 5.439 -5.550 1.00 94.62 96 LEU A C 1
ATOM 740 O O . LEU A 1 96 ? -4.134 5.287 -6.551 1.00 94.62 96 LEU A O 1
ATOM 744 N N . GLN A 1 97 ? -5.692 6.458 -5.443 1.00 92.75 97 GLN A N 1
ATOM 745 C CA . GLN A 1 97 ? -5.809 7.483 -6.479 1.00 92.75 97 GLN A CA 1
ATOM 746 C C . GLN A 1 97 ? -4.518 8.292 -6.651 1.00 92.75 97 GLN A C 1
ATOM 748 O O . GLN A 1 97 ? -4.270 8.785 -7.748 1.00 92.75 97 GLN A O 1
ATOM 753 N N . SER A 1 98 ? -3.679 8.427 -5.616 1.00 94.88 98 SER A N 1
ATOM 754 C CA . SER A 1 98 ? -2.435 9.194 -5.742 1.00 94.88 98 SER A CA 1
ATOM 755 C C . SER A 1 98 ? -1.400 8.502 -6.629 1.00 94.88 98 SER A C 1
ATOM 757 O O . SER A 1 98 ? -0.541 9.191 -7.170 1.00 94.88 98 SER A O 1
ATOM 759 N N . ALA A 1 99 ? -1.516 7.186 -6.851 1.00 94.44 99 ALA A N 1
ATOM 760 C CA . ALA A 1 99 ? -0.699 6.458 -7.820 1.00 94.44 99 ALA A CA 1
ATOM 761 C C . ALA A 1 99 ? -1.095 6.761 -9.279 1.00 94.44 99 ALA A C 1
ATOM 763 O O . ALA A 1 99 ? -0.288 6.559 -10.181 1.00 94.44 99 ALA A O 1
ATOM 764 N N . LEU A 1 100 ? -2.307 7.277 -9.536 1.00 92.75 100 LEU A N 1
ATOM 765 C CA . LEU A 1 100 ? -2.831 7.569 -10.880 1.00 92.75 100 LEU A CA 1
ATOM 766 C C . LEU A 1 100 ? -2.281 8.881 -11.478 1.00 92.75 100 LEU A C 1
ATOM 768 O O . LEU A 1 100 ? -3.011 9.623 -12.136 1.00 92.75 100 LEU A O 1
ATOM 772 N N . GLN A 1 101 ? -0.999 9.175 -11.255 1.00 91.62 101 GLN A N 1
ATOM 773 C CA . GLN A 1 101 ? -0.315 10.298 -11.898 1.00 91.62 101 GLN A CA 1
ATOM 774 C C . GLN A 1 101 ? -0.043 9.974 -13.366 1.00 91.62 101 GLN A C 1
ATOM 776 O O . GLN A 1 101 ? 0.381 8.861 -13.680 1.00 91.62 101 GLN A O 1
ATOM 781 N N . ASP A 1 102 ? -0.198 10.945 -14.267 1.00 92.25 102 ASP A N 1
ATOM 782 C CA . ASP A 1 102 ? -0.061 10.705 -15.711 1.00 92.25 102 ASP A CA 1
ATOM 783 C C . ASP A 1 102 ? 1.291 10.083 -16.093 1.00 92.25 102 ASP A C 1
ATOM 785 O O . ASP A 1 102 ? 1.344 9.211 -16.956 1.00 92.25 102 ASP A O 1
ATOM 789 N N . HIS A 1 103 ? 2.385 10.472 -15.430 1.00 92.38 103 HIS A N 1
ATOM 790 C CA . HIS A 1 103 ? 3.703 9.880 -15.679 1.00 92.38 103 HIS A CA 1
ATOM 791 C C . HIS A 1 103 ? 3.799 8.418 -15.206 1.00 92.38 103 HIS A C 1
ATOM 793 O O . HIS A 1 103 ? 4.395 7.596 -15.892 1.00 92.38 103 HIS A O 1
ATOM 799 N N . LEU A 1 104 ? 3.177 8.060 -14.075 1.00 93.75 104 LEU A N 1
ATOM 800 C CA . LEU A 1 104 ? 3.151 6.679 -13.577 1.00 93.75 104 LEU A CA 1
ATOM 801 C C . LEU A 1 104 ? 2.219 5.789 -14.401 1.00 93.75 104 LEU A C 1
ATOM 803 O O . LEU A 1 104 ? 2.483 4.597 -14.542 1.00 93.75 104 LEU A O 1
ATOM 807 N N . VAL A 1 105 ? 1.132 6.357 -14.932 1.00 94.31 105 VAL A N 1
ATOM 808 C CA . VAL A 1 105 ? 0.204 5.661 -15.832 1.00 94.31 105 VAL A CA 1
ATOM 809 C C . VAL A 1 105 ? 0.882 5.369 -17.169 1.00 94.31 105 VAL A C 1
ATOM 811 O O . VAL A 1 105 ? 0.814 4.235 -17.635 1.00 94.31 105 VAL A O 1
ATOM 814 N N . LYS A 1 106 ? 1.583 6.351 -17.753 1.00 93.69 106 LYS A N 1
ATOM 815 C CA . LYS A 1 106 ? 2.354 6.171 -18.997 1.00 93.69 106 LYS A CA 1
ATOM 816 C C . LYS A 1 106 ? 3.449 5.111 -18.858 1.00 93.69 106 LYS A C 1
ATOM 818 O O . LYS A 1 106 ? 3.612 4.301 -19.760 1.00 93.69 106 LYS A O 1
ATOM 823 N N . ASP A 1 107 ? 4.136 5.082 -17.716 1.00 93.50 107 ASP A N 1
ATOM 824 C CA . ASP A 1 107 ? 5.192 4.103 -17.424 1.00 93.50 107 ASP A CA 1
ATOM 825 C C . ASP A 1 107 ? 4.635 2.723 -16.987 1.00 93.50 107 ASP A C 1
ATOM 827 O O . ASP A 1 107 ? 5.403 1.822 -16.655 1.00 93.50 107 ASP A O 1
ATOM 831 N N . GLY A 1 108 ? 3.307 2.545 -16.912 1.00 93.75 108 GLY A N 1
ATOM 832 C CA . GLY A 1 108 ? 2.657 1.302 -16.464 1.00 93.75 108 GLY A CA 1
ATOM 833 C C . GLY A 1 108 ? 2.782 0.998 -14.960 1.00 93.75 108 GLY A C 1
ATOM 834 O O . GLY A 1 108 ? 2.189 0.040 -14.464 1.00 93.75 108 GLY A O 1
ATOM 835 N N . LEU A 1 109 ? 3.501 1.831 -14.203 1.00 96.44 109 LEU A N 1
ATOM 836 C CA . LEU A 1 109 ? 3.774 1.642 -12.775 1.00 96.44 109 LEU A CA 1
ATOM 837 C C . LEU A 1 109 ? 2.519 1.766 -11.908 1.00 96.44 109 LEU A C 1
ATOM 839 O O . LEU A 1 109 ? 2.360 1.014 -10.946 1.00 96.44 109 LEU A O 1
ATOM 843 N N . ALA A 1 110 ? 1.629 2.701 -12.250 1.00 93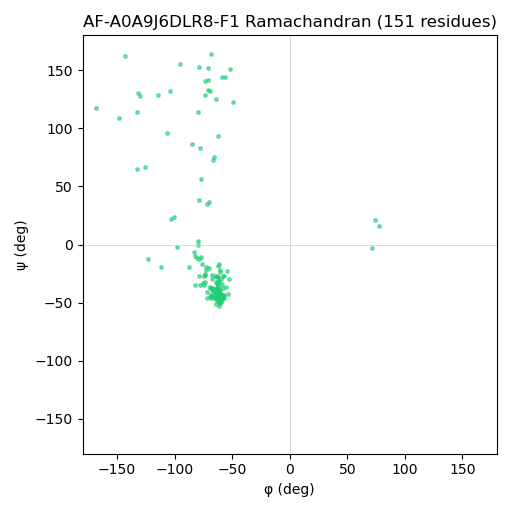.69 110 ALA A N 1
ATOM 844 C CA . ALA A 1 110 ? 0.369 2.891 -11.535 1.00 93.69 110 ALA A CA 1
ATOM 845 C C . ALA A 1 110 ? -0.519 1.644 -11.638 1.00 93.69 110 ALA A C 1
ATOM 847 O O . ALA A 1 110 ? -1.041 1.157 -10.636 1.00 93.69 110 ALA A O 1
ATOM 848 N N . LEU A 1 111 ? -0.646 1.108 -12.857 1.00 93.56 111 LEU A N 1
ATOM 849 C CA . LEU A 1 111 ? -1.446 -0.080 -13.130 1.00 93.56 111 LEU A CA 1
ATOM 850 C C . LEU A 1 111 ? -0.865 -1.307 -12.424 1.00 93.56 111 LEU A C 1
ATOM 852 O O . LEU A 1 111 ? -1.613 -2.016 -11.759 1.00 93.56 111 LEU A O 1
ATOM 856 N N . GLN A 1 112 ? 0.452 -1.522 -12.507 1.00 96.69 112 GLN A N 1
ATOM 857 C CA . GLN A 1 112 ? 1.096 -2.649 -11.829 1.00 96.69 112 GLN A CA 1
ATOM 858 C C . GLN A 1 112 ? 0.902 -2.585 -10.311 1.00 96.69 112 GLN A C 1
ATOM 860 O O . GLN A 1 112 ? 0.550 -3.585 -9.696 1.00 96.69 112 GLN A O 1
ATOM 865 N N . CYS A 1 113 ? 1.066 -1.405 -9.705 1.00 96.19 113 CYS A N 1
ATOM 866 C CA . CYS A 1 113 ? 0.855 -1.235 -8.270 1.00 96.19 113 CYS A CA 1
ATOM 867 C C . CYS A 1 113 ? -0.591 -1.554 -7.865 1.00 96.19 113 CYS A C 1
ATOM 869 O O . CYS A 1 113 ? -0.808 -2.261 -6.883 1.00 96.19 113 CYS A O 1
ATOM 871 N N . LEU A 1 114 ? -1.577 -1.084 -8.637 1.00 94.62 114 LEU A N 1
ATOM 872 C CA . LEU A 1 114 ? -2.980 -1.428 -8.405 1.00 94.62 114 LEU A CA 1
ATOM 873 C C . LEU A 1 114 ? -3.212 -2.934 -8.540 1.00 94.62 114 LEU A C 1
ATOM 875 O O . LEU A 1 114 ? -3.828 -3.518 -7.658 1.00 94.62 114 LEU A O 1
ATOM 879 N N . LEU A 1 115 ? -2.697 -3.573 -9.592 1.00 95.56 115 LEU A N 1
ATOM 880 C CA . LEU A 1 115 ? -2.824 -5.019 -9.781 1.00 95.56 115 LEU A CA 1
ATOM 881 C C . LEU A 1 115 ? -2.227 -5.802 -8.612 1.00 95.56 115 LEU A C 1
ATOM 883 O O . LEU A 1 115 ? -2.890 -6.701 -8.107 1.00 95.56 115 LEU A O 1
ATOM 887 N N . ASP A 1 116 ? -1.044 -5.424 -8.132 1.00 97.00 116 ASP A N 1
ATOM 888 C CA . ASP A 1 116 ? -0.414 -6.067 -6.977 1.00 97.00 116 ASP A CA 1
ATOM 889 C C . ASP A 1 116 ? -1.270 -5.906 -5.705 1.00 97.00 116 ASP A C 1
ATOM 891 O O . ASP A 1 116 ? -1.414 -6.857 -4.931 1.00 97.00 116 ASP A O 1
ATOM 895 N N . VAL A 1 117 ? -1.886 -4.732 -5.491 1.00 96.06 117 VAL A N 1
ATOM 896 C CA . VAL A 1 117 ? -2.827 -4.502 -4.377 1.00 96.06 117 VAL A CA 1
ATOM 897 C C . VAL A 1 117 ? -4.059 -5.402 -4.508 1.00 96.06 117 VAL A C 1
ATOM 899 O O . VAL A 1 117 ? -4.467 -6.023 -3.527 1.00 96.06 117 VAL A O 1
ATOM 902 N N . LEU A 1 118 ? -4.649 -5.488 -5.705 1.00 93.75 118 LEU A N 1
ATOM 903 C CA . LEU A 1 118 ? -5.850 -6.288 -5.966 1.00 93.75 118 LEU A CA 1
ATOM 904 C C . LEU A 1 118 ? -5.574 -7.791 -5.845 1.00 93.75 118 LEU A C 1
ATOM 906 O O . LEU A 1 118 ? -6.351 -8.490 -5.207 1.00 93.75 118 LEU A O 1
ATOM 910 N N . GLN A 1 119 ? -4.471 -8.282 -6.412 1.00 94.50 119 GLN A N 1
ATOM 911 C CA . GLN A 1 119 ? -4.057 -9.683 -6.292 1.00 94.50 119 GLN A CA 1
ATOM 912 C C . GLN A 1 119 ? -3.846 -10.057 -4.828 1.00 94.50 119 GLN A C 1
ATOM 914 O O . GLN A 1 119 ? -4.461 -11.002 -4.346 1.00 94.50 119 GLN A O 1
ATOM 919 N N . THR A 1 120 ? -3.092 -9.236 -4.089 1.00 95.50 120 THR A N 1
ATOM 920 C CA . THR A 1 120 ? -2.902 -9.453 -2.649 1.00 95.50 120 THR A CA 1
ATOM 921 C C . THR A 1 120 ? -4.238 -9.465 -1.909 1.00 95.50 120 THR A C 1
ATOM 923 O O . THR A 1 120 ? -4.423 -10.240 -0.981 1.00 95.50 120 THR A O 1
ATOM 926 N N . TRP A 1 121 ? -5.193 -8.620 -2.301 1.00 93.12 121 TRP A N 1
ATOM 927 C CA . TRP A 1 121 ? -6.520 -8.631 -1.694 1.00 93.12 121 TRP A CA 1
ATOM 928 C C . TRP A 1 121 ? -7.259 -9.945 -1.934 1.00 93.12 121 TRP A C 1
ATOM 930 O O . TRP A 1 121 ? -7.837 -10.485 -0.996 1.00 93.12 121 TRP A O 1
ATOM 940 N N . LEU A 1 122 ? -7.256 -10.445 -3.170 1.00 91.25 122 LEU A N 1
ATOM 941 C CA . LEU A 1 122 ? -7.935 -11.689 -3.538 1.00 91.25 122 LEU A CA 1
ATOM 942 C C . LEU A 1 122 ? -7.331 -12.909 -2.832 1.00 91.25 122 LEU A C 1
ATOM 944 O O . LEU A 1 122 ? -8.069 -13.826 -2.488 1.00 91.25 122 LEU A O 1
ATOM 948 N N . ASP A 1 123 ? -6.025 -12.888 -2.571 1.00 90.81 123 ASP A N 1
ATOM 949 C CA . ASP A 1 123 ? -5.335 -13.952 -1.835 1.00 90.81 123 ASP A CA 1
ATOM 950 C C . ASP A 1 123 ? -5.643 -13.921 -0.325 1.00 90.81 123 ASP A C 1
ATOM 952 O O . ASP A 1 123 ? -5.560 -14.939 0.361 1.00 90.81 123 ASP A O 1
ATOM 956 N N . GLU A 1 124 ? -5.995 -12.752 0.218 1.00 86.25 124 GLU A N 1
ATOM 957 C CA . GLU A 1 124 ? -6.057 -12.509 1.667 1.00 86.25 124 GLU A CA 1
ATOM 958 C C . GLU A 1 124 ? -7.468 -12.297 2.224 1.00 86.25 124 GLU A C 1
ATOM 960 O O . GLU A 1 124 ? -7.692 -12.364 3.442 1.00 86.25 124 GLU A O 1
ATOM 965 N N . ARG A 1 125 ? -8.424 -11.957 1.361 1.00 87.38 125 ARG A N 1
ATOM 966 C CA . ARG A 1 125 ? -9.763 -11.498 1.735 1.00 87.38 125 ARG A CA 1
ATOM 967 C C . ARG A 1 125 ? -10.815 -12.027 0.775 1.00 87.38 125 ARG A C 1
ATOM 969 O O . ARG A 1 125 ? -10.539 -12.416 -0.351 1.00 87.38 125 ARG A O 1
ATOM 976 N N . ASP A 1 126 ? -12.061 -11.967 1.233 1.00 86.25 126 ASP A N 1
ATOM 977 C CA . ASP A 1 126 ? -13.205 -12.322 0.406 1.00 86.25 126 ASP A CA 1
ATOM 978 C C . ASP A 1 126 ? -13.336 -11.353 -0.796 1.00 86.25 126 ASP A C 1
ATOM 980 O O . ASP A 1 126 ? -13.425 -10.132 -0.585 1.00 86.25 126 ASP A O 1
ATOM 984 N N . PRO A 1 127 ? -13.388 -11.857 -2.045 1.00 83.50 127 PRO A N 1
ATOM 985 C CA . PRO A 1 127 ? -13.490 -11.030 -3.249 1.00 83.50 127 PRO A CA 1
ATOM 986 C C . PRO A 1 127 ? -14.703 -10.087 -3.288 1.00 83.50 127 PRO A C 1
ATOM 988 O O . PRO A 1 127 ? -14.641 -9.025 -3.911 1.00 83.50 127 PRO A O 1
ATOM 991 N N . SER A 1 128 ? -15.803 -10.419 -2.606 1.00 85.19 128 SER A N 1
ATOM 992 C CA . SER A 1 128 ? -17.005 -9.573 -2.551 1.00 85.19 128 SER A CA 1
ATOM 993 C C . SER A 1 128 ? -16.758 -8.238 -1.841 1.00 85.19 128 SER A C 1
ATOM 995 O O . SER A 1 128 ? -17.392 -7.227 -2.157 1.00 85.19 128 SER A O 1
ATOM 997 N N . THR A 1 129 ? -15.785 -8.197 -0.926 1.00 87.50 129 THR A N 1
ATOM 998 C CA . THR A 1 129 ? -15.429 -6.984 -0.175 1.00 87.50 129 THR A CA 1
ATOM 999 C C . THR A 1 129 ? -14.665 -5.972 -1.024 1.00 87.50 129 THR A C 1
ATOM 1001 O O . THR A 1 129 ? -14.760 -4.764 -0.787 1.00 87.50 129 THR A O 1
ATOM 1004 N N . LEU A 1 130 ? -13.956 -6.446 -2.049 1.00 85.31 130 LEU A N 1
ATOM 1005 C CA . LEU A 1 130 ? -13.087 -5.626 -2.880 1.00 85.31 130 LEU A CA 1
ATOM 1006 C C . LEU A 1 130 ? -13.879 -4.555 -3.637 1.00 85.31 130 LEU A C 1
ATOM 1008 O O . LEU A 1 130 ? -13.554 -3.369 -3.581 1.00 85.31 130 LEU A O 1
ATOM 1012 N N . TRP A 1 131 ? -14.969 -4.956 -4.292 1.00 83.44 131 TRP A N 1
ATOM 1013 C CA . TRP A 1 131 ? -15.810 -4.040 -5.066 1.00 83.44 131 TRP A CA 1
ATOM 1014 C C . TRP A 1 131 ? -16.429 -2.937 -4.210 1.00 83.44 131 TRP A C 1
ATOM 1016 O O . TRP A 1 131 ? -16.497 -1.782 -4.636 1.00 83.44 131 TRP A O 1
ATOM 1026 N N . ALA A 1 132 ? -16.848 -3.271 -2.989 1.00 85.88 132 ALA A N 1
ATOM 1027 C CA . ALA A 1 132 ? -17.392 -2.294 -2.054 1.00 85.88 132 ALA A CA 1
ATOM 1028 C C . ALA A 1 132 ? -16.339 -1.245 -1.657 1.00 85.88 132 ALA A C 1
ATOM 1030 O O . ALA A 1 132 ? -16.648 -0.053 -1.589 1.00 85.88 132 ALA A O 1
ATOM 1031 N N . VAL A 1 133 ? -15.096 -1.676 -1.430 1.00 85.44 133 VAL A N 1
ATOM 1032 C CA . VAL A 1 133 ? -13.973 -0.799 -1.073 1.00 85.44 133 VAL A CA 1
ATOM 1033 C C . VAL A 1 133 ? -13.568 0.096 -2.247 1.00 85.44 133 VAL A C 1
ATOM 1035 O O . VAL A 1 133 ? -13.424 1.305 -2.063 1.00 85.44 133 VAL A O 1
ATOM 1038 N N . LEU A 1 134 ? -13.466 -0.452 -3.461 1.00 83.69 134 LEU A N 1
ATOM 1039 C CA . LEU A 1 134 ? -13.124 0.317 -4.663 1.00 83.69 134 LEU A CA 1
ATOM 1040 C C . LEU A 1 134 ? -14.182 1.369 -5.011 1.00 83.69 134 LEU A C 1
ATOM 1042 O O . LEU A 1 134 ? -13.835 2.507 -5.335 1.00 83.69 134 LEU A O 1
ATOM 1046 N N . ARG A 1 135 ? -15.471 1.025 -4.892 1.00 84.19 135 ARG A N 1
ATOM 1047 C CA . ARG A 1 135 ? -16.569 1.978 -5.109 1.00 84.19 135 ARG A CA 1
ATOM 1048 C C . ARG A 1 135 ? -16.527 3.115 -4.087 1.00 84.19 135 ARG A C 1
ATOM 1050 O O . ARG A 1 135 ? -16.624 4.275 -4.462 1.00 84.19 135 ARG A O 1
ATOM 1057 N N . LYS A 1 136 ? -16.306 2.808 -2.802 1.00 83.00 136 LYS A N 1
ATOM 1058 C CA . LYS A 1 136 ? -16.117 3.839 -1.761 1.00 83.00 136 LYS A CA 1
ATOM 1059 C C . LYS A 1 136 ? -14.904 4.729 -2.028 1.00 83.00 136 LYS A C 1
ATOM 1061 O O . LYS A 1 136 ? -14.917 5.902 -1.676 1.00 83.00 136 LYS A O 1
ATOM 1066 N N . ALA A 1 137 ? -13.870 4.180 -2.654 1.00 82.81 137 ALA A N 1
ATOM 1067 C CA . ALA A 1 137 ? -12.691 4.922 -3.068 1.00 82.81 137 ALA A CA 1
ATOM 1068 C C . ALA A 1 137 ? -12.881 5.717 -4.369 1.00 82.81 137 ALA A C 1
ATOM 1070 O O . ALA A 1 137 ? -11.918 6.334 -4.812 1.00 82.81 137 ALA A O 1
ATOM 1071 N N . GLY A 1 138 ? -14.071 5.729 -4.985 1.00 80.38 138 GLY A N 1
ATOM 1072 C CA . GLY A 1 138 ? -14.378 6.523 -6.180 1.00 80.38 138 GLY A CA 1
ATOM 1073 C C . GLY A 1 138 ? -13.762 6.000 -7.483 1.00 80.38 138 GLY A C 1
ATOM 1074 O O . GLY A 1 138 ? -13.596 6.768 -8.433 1.00 80.38 138 GLY A O 1
ATOM 1075 N N . PHE A 1 139 ? -13.383 4.717 -7.542 1.00 76.06 139 PHE A N 1
ATOM 1076 C CA . PHE A 1 139 ? -12.829 4.103 -8.760 1.00 76.06 139 PHE A CA 1
ATOM 1077 C C . PHE A 1 139 ? -13.885 3.793 -9.830 1.00 76.06 139 PHE A C 1
ATOM 1079 O O . PHE A 1 139 ? -13.530 3.613 -10.993 1.00 76.06 139 PHE A O 1
ATOM 1086 N N . ASP A 1 140 ? -15.167 3.776 -9.469 1.00 67.75 140 ASP A N 1
ATOM 1087 C CA . ASP A 1 140 ? -16.291 3.557 -10.384 1.00 67.75 140 ASP A CA 1
ATOM 1088 C C . ASP A 1 140 ? -16.366 4.642 -11.474 1.00 67.75 140 ASP A C 1
ATOM 1090 O O . ASP A 1 140 ? -16.433 4.332 -12.663 1.00 67.75 140 ASP A O 1
ATOM 1094 N N . SER A 1 141 ? -16.241 5.914 -11.088 1.00 59.97 141 SER A N 1
ATOM 1095 C CA . SER A 1 141 ? -16.291 7.050 -12.018 1.00 59.97 141 SER A CA 1
ATOM 1096 C C . SER A 1 141 ? -15.019 7.195 -12.864 1.00 59.97 141 SER A C 1
ATOM 1098 O O . SER A 1 141 ? -15.073 7.562 -14.036 1.00 59.97 141 SER A O 1
ATOM 1100 N N . ARG A 1 142 ? -13.851 6.878 -12.294 1.00 56.19 142 ARG A N 1
ATOM 1101 C CA . ARG A 1 142 ? -12.536 7.091 -12.926 1.00 56.19 142 ARG A CA 1
ATOM 1102 C C . ARG A 1 142 ? -12.194 6.030 -13.977 1.00 56.19 142 ARG A C 1
ATOM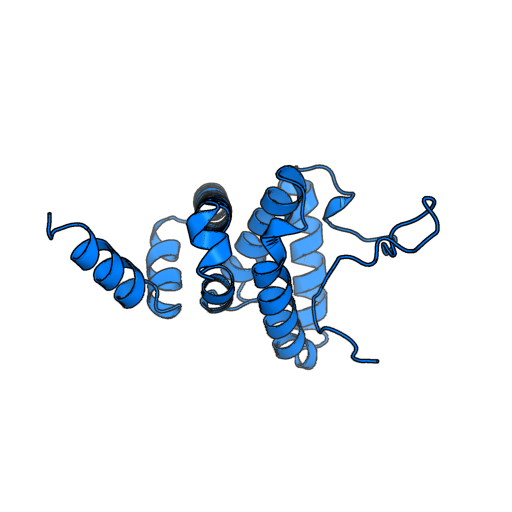 1104 O O . ARG A 1 142 ? -11.559 6.368 -14.976 1.00 56.19 142 ARG A O 1
ATOM 1111 N N . LEU A 1 143 ? -12.601 4.774 -13.766 1.00 52.75 143 LEU A N 1
ATOM 1112 C CA . LEU A 1 143 ? -12.371 3.687 -14.726 1.00 52.75 143 LEU A CA 1
ATOM 1113 C C . LEU A 1 143 ? -13.261 3.838 -15.969 1.00 52.75 143 LEU A C 1
ATOM 1115 O O . LEU A 1 143 ? -12.770 3.683 -17.084 1.00 52.75 143 LEU A O 1
ATOM 1119 N N . MET A 1 144 ? -14.533 4.225 -15.808 1.00 48.91 144 MET A N 1
ATOM 1120 C CA . MET A 1 144 ? -15.450 4.398 -16.946 1.00 48.91 144 MET A CA 1
ATOM 1121 C C . MET A 1 144 ? -15.076 5.588 -17.844 1.00 48.91 144 MET A C 1
ATOM 1123 O O . MET A 1 144 ? -15.150 5.475 -19.067 1.00 48.91 144 MET A O 1
ATOM 1127 N N . VAL A 1 145 ? -14.598 6.703 -17.277 1.00 46.91 145 VAL A N 1
ATOM 1128 C CA . VAL A 1 145 ? -14.239 7.904 -18.062 1.00 46.91 145 VAL A CA 1
ATOM 1129 C C . VAL A 1 145 ? -13.017 7.677 -18.966 1.00 46.91 145 VAL A C 1
ATOM 1131 O O . VAL A 1 145 ? -12.941 8.253 -20.049 1.00 46.91 145 VAL A O 1
ATOM 1134 N N . ARG A 1 146 ? -12.074 6.804 -18.583 1.00 42.44 146 ARG A N 1
ATOM 1135 C CA . ARG A 1 146 ? -10.874 6.521 -19.396 1.00 42.44 146 ARG A CA 1
ATOM 1136 C C . ARG A 1 146 ? -11.058 5.417 -20.442 1.00 42.44 146 ARG A C 1
ATOM 1138 O O . ARG A 1 146 ? -10.312 5.411 -21.416 1.00 42.44 146 ARG A O 1
ATOM 1145 N N . VAL A 1 147 ? -12.062 4.546 -20.308 1.00 46.81 147 VAL A N 1
ATOM 1146 C CA . VAL A 1 147 ? -12.431 3.583 -21.369 1.00 46.81 147 VAL A CA 1
ATOM 1147 C C . VAL A 1 147 ? -13.178 4.282 -22.515 1.00 46.81 147 VAL A C 1
ATOM 1149 O O . VAL A 1 147 ? -12.965 3.952 -23.681 1.00 46.81 147 VAL A O 1
ATOM 1152 N N . GLY A 1 148 ? -13.968 5.321 -22.215 1.00 39.97 148 GLY A N 1
ATOM 1153 C CA . GLY A 1 148 ? -14.653 6.124 -23.238 1.00 39.97 148 GLY A CA 1
ATOM 1154 C C . GLY A 1 148 ? -13.709 6.862 -24.197 1.00 39.97 148 GLY A C 1
ATOM 1155 O O . GLY A 1 148 ? -14.047 7.052 -25.358 1.00 39.97 148 GLY A O 1
ATOM 1156 N N . HIS A 1 149 ? -12.495 7.207 -23.754 1.00 41.88 149 HIS A N 1
ATOM 1157 C CA . HIS A 1 149 ? -11.492 7.880 -24.592 1.00 41.88 149 HIS A CA 1
ATOM 1158 C C . HIS A 1 149 ? -10.708 6.945 -25.532 1.00 41.88 149 HIS A C 1
ATOM 1160 O O . HIS A 1 149 ? -10.023 7.438 -26.422 1.00 41.88 149 HIS A O 1
ATOM 1166 N N . TYR A 1 150 ? -10.810 5.621 -25.373 1.00 43.78 150 TYR A N 1
ATOM 1167 C CA . TYR A 1 150 ? -10.197 4.642 -26.287 1.00 43.78 150 TYR A CA 1
ATOM 1168 C C . TYR A 1 150 ? -11.178 4.086 -27.332 1.00 43.78 150 TYR A C 1
ATOM 1170 O O . TYR A 1 150 ? -10.770 3.317 -28.192 1.00 43.78 150 TYR A O 1
ATOM 1178 N N . SER A 1 151 ? -12.455 4.486 -27.289 1.00 39.06 151 SER A N 1
ATOM 1179 C CA . SER A 1 151 ? -13.495 4.050 -28.241 1.00 39.06 151 SER A CA 1
ATOM 1180 C C . SER A 1 151 ? -13.786 5.094 -29.330 1.00 39.06 151 SER A C 1
ATOM 1182 O O . SER A 1 151 ? -14.877 5.141 -29.888 1.00 39.06 151 SER A O 1
ATOM 1184 N N . SER A 1 152 ? -12.833 5.982 -29.608 1.00 43.19 152 SER A N 1
ATOM 1185 C CA . SER A 1 152 ? -12.918 6.958 -30.699 1.00 43.19 152 SER A CA 1
ATOM 1186 C C . SER A 1 152 ? -11.621 6.962 -31.498 1.00 43.19 152 SER A C 1
ATOM 1188 O O . SER A 1 152 ? -10.891 7.944 -31.479 1.00 43.19 152 SER A O 1
ATOM 1190 N N . PHE A 1 153 ? -11.343 5.837 -32.151 1.00 41.34 153 PHE A N 1
ATOM 1191 C CA . PHE A 1 153 ? -10.591 5.719 -33.400 1.00 41.34 153 PHE A CA 1
ATOM 1192 C C . PHE A 1 153 ? -11.115 4.497 -34.153 1.00 41.34 153 PHE A C 1
ATOM 1194 O O . PHE A 1 153 ? -11.440 3.496 -33.472 1.00 41.34 153 PHE A O 1
#

Mean predicted aligned error: 9.46 Å

Solvent-accessible surface area (backbone atoms only — not comparable to full-atom values): 8976 Å² total; per-residue (Å²): 137,84,83,76,96,67,91,63,78,75,75,57,102,54,101,80,68,73,98,67,59,99,81,44,77,76,81,46,71,95,40,69,77,58,41,46,53,54,38,49,51,51,47,53,46,38,72,75,40,58,83,47,38,65,55,52,44,53,49,52,26,51,55,40,62,43,54,84,80,45,53,75,67,45,46,48,46,49,20,41,32,49,29,53,26,35,75,71,65,66,31,69,59,49,44,62,60,41,24,65,38,70,69,34,46,74,69,44,51,28,56,51,42,50,49,42,21,51,51,46,36,56,77,75,43,67,66,78,56,50,59,57,46,40,48,74,36,52,47,62,67,58,55,56,61,59,55,62,70,70,72,76,123

Secondary structure (DSSP, 8-state):
------------SSTT-----SS-GGGS-S-HHHHHHHHHHHHHHHHH-GGGHHHHHHHHHHHHHTGGGS-HHHHHHHHHHHHHHHHTTSS-GGGGGGG--HHHHHTTHHHHHHHHHHHHHHHHS-HHHHHHHHHHTTHHHHHHHHHHTTS--

Organism: Rhipicephalus microplus (NCBI:txid6941)

Nearest PDB structures (foldseek):
  9esi-assembly1_c  TM=7.585E-01  e=3.073E-01  Schizosaccharomyces pombe
  7qtt-assembly1_W  TM=8.526E-01  e=1.494E+00  Homo sapiens
  8i0u-assembly1_V  TM=8.896E-01  e=3.381E+00  Homo sapiens
  7dvq-assembly1_V  TM=6.143E-01  e=2.365E+00  Homo sapiens

InterPro domains:
  IPR051245 eIF5-mimic translation initiation regulator [PTHR14208] (4-144)
  IPR057397 5MP1/2-like, HEAT domain [PF25504] (4-144)

Sequence (153 aa):
MDAAPGGTLIVDVDSAKPSQTDVCVFSAPNNMEVLKNYAQLITKLIRRYKYLEKTLEEEFKKVLMFLKGFSAENRQKLARVLAVLIAGGQVPASVLQSALQDHLVKDGLALQCLLDVLQTWLDERDPSTLWAVLRKAGFDSRLMVRVGHYSSF

pLDDT: mean 82.63, std 20.13, range [35.88, 97.81]